Protein AF-A0A529HSZ6-F1 (afdb_monomer)

Solvent-accessible surface area (backbone atoms only — not comparable to full-atom values): 6738 Å² total; per-residue (Å²): 119,70,66,57,46,53,51,36,25,75,76,68,34,49,59,68,31,87,74,98,80,53,72,71,54,77,70,30,65,66,33,54,72,55,23,84,58,50,64,60,52,53,51,52,62,72,67,60,45,35,80,65,53,51,97,59,93,68,99,60,39,40,67,94,50,59,77,51,87,63,36,66,61,52,50,50,55,41,49,51,37,51,52,35,28,76,71,67,76,39,51,68,68,58,29,51,50,51,38,50,53,51,50,51,50,52,34,38,77,71,63,75,50,130

Sequence (114 aa):
SKGYLELVAAKEGWANVPPGTRTSLYNNAEYQKAAPFAKMTLDSINAADPTHPTVKPVPYVGVQFVAIPEFQGLGTTVGQLFSAALAGQSSVDDALKQAQDAATAAMTEGGYIK

Radius of gyration: 20.4 Å; Cα contacts (8 Å, |Δi|>4): 87; chains: 1; bounding box: 44×33×49 Å

Secondary structure (DSSP, 8-state):
-HHHHHHHHHHH-GGGS--SS-HHHHT-HHHHHH-TTHHHHHHHHHH--SSS-SSS--S---SSS--STTHHHHHHHHHHHHHHHHTTSS-HHHHHHHHHHHHHHHHHHTTS--

Structure (mmCIF, N/CA/C/O backbone):
data_AF-A0A529HSZ6-F1
#
_entry.id   AF-A0A529HSZ6-F1
#
loop_
_atom_site.group_PDB
_atom_site.id
_atom_site.type_symbol
_atom_site.label_atom_id
_atom_site.label_alt_id
_atom_site.label_comp_id
_atom_site.label_asym_id
_atom_site.label_entity_id
_atom_site.label_seq_id
_atom_site.pdbx_PDB_ins_code
_atom_site.Cartn_x
_atom_site.Cartn_y
_atom_site.Cartn_z
_atom_site.occupancy
_atom_site.B_iso_or_equiv
_atom_site.auth_seq_id
_atom_site.auth_comp_id
_atom_site.auth_asym_id
_atom_site.auth_atom_id
_atom_site.pdbx_PDB_model_num
ATOM 1 N N . SER A 1 1 ? 2.096 -7.800 -23.613 1.00 61.62 1 SER A N 1
ATOM 2 C CA . SER A 1 1 ? 2.731 -6.891 -24.577 1.00 61.62 1 SER A CA 1
ATOM 3 C C . SER A 1 1 ? 4.161 -6.568 -24.147 1.00 61.62 1 SER A C 1
ATOM 5 O O . SER A 1 1 ? 4.346 -5.722 -23.283 1.00 61.62 1 SER A O 1
ATOM 7 N N . LYS A 1 2 ? 5.169 -7.292 -24.664 1.00 79.81 2 LYS A N 1
ATOM 8 C CA . LYS A 1 2 ? 6.584 -6.864 -24.573 1.00 79.81 2 LYS A CA 1
ATOM 9 C C . LYS A 1 2 ? 6.824 -5.622 -25.443 1.00 79.81 2 LYS A C 1
ATOM 11 O O . LYS A 1 2 ? 7.515 -4.713 -25.008 1.00 79.81 2 LYS A O 1
ATOM 16 N N . GLY A 1 3 ? 6.114 -5.540 -26.573 1.00 90.44 3 GLY A N 1
ATOM 17 C CA . GLY A 1 3 ? 6.151 -4.390 -27.476 1.00 90.44 3 GLY A CA 1
ATOM 18 C C . GLY A 1 3 ? 5.779 -3.057 -26.822 1.00 90.44 3 GLY A C 1
ATOM 19 O O . GLY A 1 3 ? 6.288 -2.027 -27.235 1.00 90.44 3 GLY A O 1
ATOM 20 N N . TYR A 1 4 ? 4.964 -3.043 -25.757 1.00 94.62 4 TYR A N 1
ATOM 21 C CA . TYR A 1 4 ? 4.722 -1.799 -25.015 1.00 94.62 4 TYR A CA 1
ATOM 22 C C . TYR A 1 4 ? 5.963 -1.315 -24.249 1.00 94.62 4 TYR A C 1
ATOM 24 O O . TYR A 1 4 ? 6.231 -0.120 -24.219 1.00 94.62 4 TYR A O 1
ATOM 32 N N . LEU A 1 5 ? 6.750 -2.227 -23.667 1.00 95.62 5 LEU A N 1
ATOM 33 C CA . LEU A 1 5 ? 7.983 -1.850 -22.969 1.00 95.62 5 LEU A CA 1
ATOM 34 C C . LEU A 1 5 ? 9.031 -1.329 -23.955 1.00 95.62 5 LEU A C 1
ATOM 36 O O . LEU A 1 5 ? 9.688 -0.337 -23.671 1.00 95.62 5 LEU A O 1
ATOM 40 N N . GLU A 1 6 ? 9.136 -1.954 -25.128 1.00 94.75 6 GLU A N 1
ATOM 41 C CA . GLU A 1 6 ? 10.005 -1.492 -26.219 1.00 94.75 6 GLU A CA 1
ATOM 42 C C . GLU A 1 6 ? 9.569 -0.121 -26.748 1.00 94.75 6 GLU A C 1
ATOM 44 O O . GLU A 1 6 ? 10.411 0.746 -26.962 1.00 94.75 6 GLU A O 1
ATOM 49 N N . LEU A 1 7 ? 8.259 0.112 -26.897 1.00 96.81 7 LEU A N 1
ATOM 50 C CA . LEU A 1 7 ? 7.715 1.409 -27.300 1.00 96.81 7 LEU A CA 1
ATOM 51 C C . LEU A 1 7 ? 8.092 2.517 -26.311 1.00 96.81 7 LEU A C 1
ATOM 53 O O . LEU A 1 7 ? 8.529 3.586 -26.732 1.00 96.81 7 LEU A O 1
ATOM 57 N N . VAL A 1 8 ? 7.921 2.272 -25.009 1.00 97.06 8 VAL A N 1
ATOM 58 C CA . VAL A 1 8 ? 8.293 3.249 -23.976 1.00 97.06 8 VAL A CA 1
ATOM 59 C C . VAL A 1 8 ? 9.807 3.432 -23.939 1.00 97.06 8 VAL A C 1
ATOM 61 O O . VAL A 1 8 ? 10.266 4.564 -23.905 1.00 97.06 8 VAL A O 1
ATOM 64 N N . ALA A 1 9 ? 10.593 2.358 -24.043 1.00 96.50 9 ALA A N 1
ATOM 65 C CA . ALA A 1 9 ? 12.049 2.461 -24.090 1.00 96.50 9 ALA A CA 1
ATOM 66 C C . ALA A 1 9 ? 12.538 3.295 -25.283 1.00 96.50 9 ALA A C 1
ATOM 68 O O . ALA A 1 9 ? 13.459 4.093 -25.132 1.00 96.50 9 ALA A O 1
ATOM 69 N N . ALA A 1 10 ? 11.914 3.138 -26.453 1.00 97.00 10 ALA A N 1
ATOM 70 C CA . ALA A 1 10 ? 12.271 3.882 -27.657 1.00 97.00 10 ALA A CA 1
ATOM 71 C C . ALA A 1 10 ? 11.901 5.372 -27.578 1.00 97.00 10 ALA A C 1
ATOM 73 O O . ALA A 1 10 ? 12.594 6.195 -28.169 1.00 97.00 10 ALA A O 1
ATOM 74 N N . LYS A 1 11 ? 10.814 5.722 -26.878 1.00 97.62 11 LYS A N 1
ATOM 75 C CA . LYS A 1 11 ? 10.337 7.111 -26.758 1.00 97.62 11 LYS A CA 1
ATOM 76 C C . LYS A 1 11 ? 10.924 7.857 -25.565 1.00 97.62 11 LYS A C 1
ATOM 78 O O . LYS A 1 11 ? 11.300 9.012 -25.696 1.00 97.62 11 LYS A O 1
ATOM 83 N N . GLU A 1 12 ? 11.009 7.179 -24.428 1.00 97.19 12 GLU A N 1
ATOM 84 C CA . GLU A 1 12 ? 11.284 7.772 -23.117 1.00 97.19 12 GLU A CA 1
ATOM 85 C C . GLU A 1 12 ? 12.543 7.184 -22.459 1.00 97.19 12 GLU A C 1
ATOM 87 O O . GLU A 1 12 ? 12.956 7.634 -21.396 1.00 97.19 12 GLU A O 1
ATOM 92 N N . GLY A 1 13 ? 13.180 6.177 -23.062 1.00 96.38 13 GLY A N 1
ATOM 93 C CA . GLY A 1 13 ? 14.362 5.514 -22.513 1.00 96.38 13 GLY A CA 1
ATOM 94 C C . GLY A 1 13 ? 14.044 4.352 -21.568 1.00 96.38 13 GLY A C 1
ATOM 95 O O . GLY A 1 13 ? 12.991 4.276 -20.933 1.00 96.38 13 GLY A O 1
ATOM 96 N N . TRP A 1 14 ? 14.992 3.416 -21.457 1.00 97.19 14 TRP A N 1
ATOM 97 C CA . TRP A 1 14 ? 14.817 2.175 -20.693 1.00 97.19 14 TRP A CA 1
ATOM 98 C C . TRP A 1 14 ? 14.528 2.390 -19.204 1.00 97.19 14 TRP A C 1
ATOM 100 O O . TRP A 1 14 ? 13.793 1.601 -18.624 1.00 97.19 14 TRP A O 1
ATOM 110 N N . ALA A 1 15 ? 15.042 3.452 -18.580 1.00 9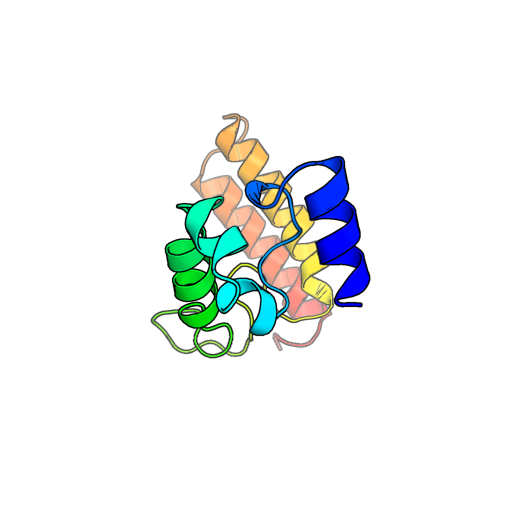6.44 15 ALA A N 1
ATOM 111 C CA . ALA A 1 15 ? 14.771 3.739 -17.169 1.00 96.44 15 ALA A CA 1
ATOM 112 C C . ALA A 1 15 ? 13.289 4.065 -16.886 1.00 96.44 15 ALA A C 1
ATOM 114 O O . ALA A 1 15 ? 12.832 3.875 -15.763 1.00 96.44 15 ALA A O 1
ATOM 115 N N . ASN A 1 16 ? 12.534 4.505 -17.899 1.00 96.56 16 ASN A N 1
ATOM 116 C CA . ASN A 1 16 ? 11.149 4.964 -17.765 1.00 96.56 16 ASN A CA 1
ATOM 117 C C . ASN A 1 16 ? 10.109 3.900 -18.155 1.00 96.56 16 ASN A C 1
ATOM 119 O O . ASN A 1 16 ? 8.906 4.164 -18.147 1.00 96.56 16 ASN A O 1
ATOM 123 N N . VAL A 1 17 ? 10.544 2.685 -18.504 1.00 96.88 17 VAL A N 1
ATOM 124 C CA . VAL A 1 17 ? 9.614 1.595 -18.824 1.00 96.88 17 VAL A CA 1
ATOM 125 C C . VAL A 1 17 ? 8.857 1.135 -17.570 1.00 96.88 17 VAL A C 1
ATOM 127 O O . VAL A 1 17 ? 9.462 1.036 -16.501 1.00 96.88 17 VAL A O 1
ATOM 130 N N . PRO A 1 18 ? 7.560 0.785 -17.675 1.00 95.81 18 PRO A N 1
ATOM 131 C CA . PRO A 1 18 ? 6.790 0.287 -16.537 1.00 95.81 18 PRO A CA 1
ATOM 132 C C . PRO A 1 18 ? 7.426 -0.975 -15.915 1.00 95.81 18 PRO A C 1
ATOM 134 O O . PRO A 1 18 ? 7.511 -2.006 -16.597 1.00 95.81 18 PRO A O 1
ATOM 137 N N . PRO A 1 19 ? 7.866 -0.930 -14.642 1.00 96.19 19 PRO A N 1
ATOM 138 C CA . PRO A 1 19 ? 8.559 -2.042 -13.997 1.00 96.19 19 PRO A CA 1
ATOM 139 C C . PRO A 1 19 ? 7.583 -3.094 -13.438 1.00 96.19 19 PRO A C 1
ATOM 141 O O . PRO A 1 19 ? 6.366 -2.984 -13.561 1.00 96.19 19 PRO A O 1
ATOM 144 N N . GLY A 1 20 ? 8.120 -4.145 -12.815 1.00 95.81 20 GLY A N 1
ATOM 145 C CA . GLY A 1 20 ? 7.389 -5.017 -11.884 1.00 95.81 20 GLY A CA 1
ATOM 146 C C . GLY A 1 20 ? 6.476 -6.084 -12.489 1.00 95.81 20 GLY A C 1
ATOM 147 O O . GLY A 1 20 ? 5.917 -6.885 -11.751 1.00 95.81 20 GLY A O 1
ATOM 148 N N . THR A 1 21 ? 6.327 -6.145 -13.815 1.00 94.44 21 THR A N 1
ATOM 149 C CA . THR A 1 21 ? 5.312 -7.015 -14.451 1.00 94.44 21 THR A CA 1
ATOM 150 C C . THR A 1 21 ? 5.868 -8.165 -15.292 1.00 94.44 21 THR A C 1
ATOM 152 O O . THR A 1 21 ? 5.113 -9.049 -15.700 1.00 94.44 21 THR A O 1
ATOM 155 N N . ARG A 1 22 ? 7.169 -8.169 -15.623 1.00 95.19 22 ARG A N 1
ATOM 156 C CA . ARG A 1 22 ? 7.769 -9.172 -16.524 1.00 95.19 22 ARG A CA 1
ATOM 157 C C . ARG A 1 22 ? 9.179 -9.560 -16.111 1.00 95.19 22 ARG A C 1
ATOM 159 O O . ARG A 1 22 ? 10.073 -8.722 -16.130 1.00 95.19 22 ARG A O 1
ATOM 166 N N . THR A 1 23 ? 9.427 -10.856 -15.948 1.00 95.06 23 THR A N 1
ATOM 167 C CA . THR A 1 23 ? 10.783 -11.405 -15.776 1.00 95.06 23 THR A CA 1
ATOM 168 C C . THR A 1 23 ? 11.714 -11.016 -16.927 1.00 95.06 23 THR A C 1
ATOM 170 O O . THR A 1 23 ? 12.866 -10.663 -16.708 1.00 95.06 23 THR A O 1
ATOM 173 N N . SER A 1 24 ? 11.208 -10.996 -18.168 1.00 95.31 24 SER A N 1
ATOM 174 C CA . SER A 1 24 ? 12.019 -10.639 -19.340 1.00 95.31 24 SER A CA 1
ATOM 175 C C . SER A 1 24 ? 12.548 -9.204 -19.316 1.00 95.31 24 SER A C 1
ATOM 177 O O . SER A 1 24 ? 13.535 -8.933 -19.984 1.00 95.31 24 SER A O 1
ATOM 179 N N . LEU A 1 25 ? 11.890 -8.291 -18.591 1.00 96.31 25 LEU A N 1
ATOM 180 C CA . LEU A 1 25 ? 12.385 -6.926 -18.416 1.00 96.31 25 LEU A CA 1
ATOM 181 C C . LEU A 1 25 ? 13.627 -6.928 -17.519 1.00 96.31 25 LEU A C 1
ATOM 183 O O . LEU A 1 25 ? 14.650 -6.361 -17.880 1.00 96.31 25 LEU A O 1
ATOM 187 N N . TYR A 1 26 ? 13.564 -7.635 -16.392 1.00 96.81 26 TYR A N 1
ATOM 188 C CA . TYR A 1 26 ? 14.684 -7.737 -15.459 1.00 96.81 26 TYR A CA 1
ATOM 189 C C . TYR A 1 26 ? 15.852 -8.582 -15.993 1.00 96.81 26 TYR A C 1
ATOM 191 O O . TYR A 1 26 ? 16.973 -8.413 -15.530 1.00 96.81 26 TYR A O 1
ATOM 199 N N . ASN A 1 27 ? 15.635 -9.418 -17.011 1.00 96.00 27 ASN A N 1
ATOM 200 C CA . ASN A 1 27 ? 16.713 -10.111 -17.727 1.00 96.00 27 ASN A CA 1
ATOM 201 C C . ASN A 1 27 ? 17.328 -9.278 -18.873 1.00 96.00 27 ASN A C 1
ATOM 203 O O . ASN A 1 27 ? 18.273 -9.734 -19.514 1.00 96.00 27 ASN A O 1
ATOM 207 N N . ASN A 1 28 ? 16.793 -8.091 -19.179 1.00 96.31 28 ASN A N 1
ATOM 208 C CA . ASN A 1 28 ? 17.289 -7.245 -20.264 1.00 96.31 28 ASN A CA 1
ATOM 209 C C . ASN A 1 28 ? 18.496 -6.410 -19.800 1.00 96.31 28 ASN A C 1
ATOM 211 O O . ASN A 1 28 ? 18.375 -5.588 -18.891 1.00 96.31 28 ASN A O 1
ATOM 215 N N . ALA A 1 29 ? 19.643 -6.583 -20.461 1.00 97.06 29 ALA A N 1
ATOM 216 C CA . ALA A 1 29 ? 20.882 -5.872 -20.144 1.00 97.06 29 ALA A CA 1
ATOM 217 C C . ALA A 1 29 ? 20.770 -4.343 -20.295 1.00 97.06 29 ALA A C 1
ATOM 219 O O . ALA A 1 29 ? 21.307 -3.614 -19.463 1.00 97.06 29 ALA A O 1
ATOM 220 N N . GLU A 1 30 ? 20.031 -3.848 -21.293 1.00 96.75 30 GLU A N 1
ATOM 221 C CA . GLU A 1 30 ? 19.832 -2.406 -21.496 1.00 96.75 30 GLU A CA 1
ATOM 222 C C . GLU A 1 30 ? 19.007 -1.794 -20.363 1.00 96.75 30 GLU A C 1
ATOM 224 O O . GLU A 1 30 ? 19.308 -0.701 -19.883 1.00 96.75 30 GLU A O 1
ATOM 229 N N . TYR A 1 31 ? 18.009 -2.534 -19.870 1.00 97.56 31 TYR A N 1
ATOM 230 C CA . TYR A 1 31 ? 17.240 -2.115 -18.705 1.00 97.56 31 TYR A CA 1
ATOM 231 C C . TYR A 1 31 ? 18.094 -2.118 -17.437 1.00 97.56 31 TYR A C 1
ATOM 233 O O . TYR A 1 31 ? 18.114 -1.124 -16.722 1.00 97.56 31 TYR A O 1
ATOM 241 N N . GLN A 1 32 ? 18.856 -3.188 -17.189 1.00 97.31 32 GLN A N 1
ATOM 242 C CA . GLN A 1 32 ? 19.750 -3.271 -16.027 1.00 97.31 32 GLN A CA 1
ATOM 243 C C . GLN A 1 32 ? 20.800 -2.153 -16.020 1.00 97.31 32 GLN A C 1
ATOM 245 O O . GLN A 1 32 ? 21.118 -1.603 -14.969 1.00 97.31 32 GLN A O 1
ATOM 250 N N . LYS A 1 33 ? 21.311 -1.778 -17.197 1.00 97.31 33 LYS A N 1
ATOM 251 C CA . LYS A 1 33 ? 22.260 -0.673 -17.349 1.00 97.31 33 LYS A CA 1
ATOM 252 C C . LYS A 1 33 ? 21.612 0.694 -17.114 1.00 97.31 33 LYS A C 1
ATOM 254 O O . LYS A 1 33 ? 22.236 1.562 -16.510 1.00 97.31 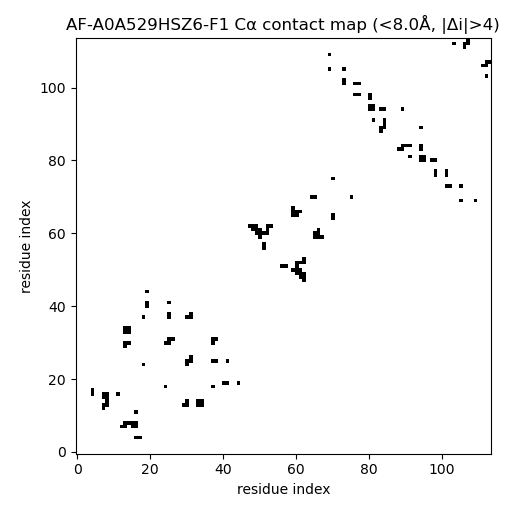33 LYS A O 1
ATOM 259 N N . ALA A 1 34 ? 20.392 0.901 -17.608 1.00 97.44 34 ALA A N 1
ATOM 260 C CA . ALA A 1 34 ? 19.699 2.187 -17.525 1.00 97.44 34 ALA A CA 1
ATOM 261 C C . ALA A 1 34 ? 18.992 2.425 -16.179 1.00 97.44 34 ALA A C 1
ATOM 263 O O . ALA A 1 34 ? 18.815 3.574 -15.781 1.00 97.44 34 ALA A O 1
ATOM 264 N N . ALA A 1 35 ? 18.578 1.364 -15.484 1.00 97.44 35 ALA A N 1
ATOM 265 C CA . ALA A 1 35 ? 17.790 1.423 -14.258 1.00 97.44 35 ALA A CA 1
ATOM 266 C C . ALA A 1 35 ? 18.583 0.851 -13.066 1.00 97.44 35 ALA A C 1
ATOM 268 O O . ALA A 1 35 ? 18.394 -0.312 -12.703 1.00 97.44 35 ALA A O 1
ATOM 269 N N . PRO A 1 36 ? 19.427 1.652 -12.384 1.00 96.81 36 PRO A N 1
ATOM 270 C CA . PRO A 1 36 ? 20.213 1.179 -11.236 1.00 96.81 36 PRO A CA 1
ATOM 271 C C . PRO A 1 36 ? 19.343 0.684 -10.063 1.00 96.81 36 PRO A C 1
ATOM 273 O O . PRO A 1 36 ? 19.798 -0.084 -9.220 1.00 96.81 36 PRO A O 1
ATOM 276 N N . PHE A 1 37 ? 18.068 1.080 -10.024 1.00 97.25 37 PHE A N 1
ATOM 277 C CA . PHE A 1 37 ? 17.070 0.634 -9.049 1.00 97.25 37 PHE A CA 1
ATOM 278 C C . PHE A 1 37 ? 16.407 -0.713 -9.397 1.00 97.25 37 PHE A C 1
ATOM 280 O O . PHE A 1 37 ? 15.629 -1.232 -8.591 1.00 97.25 37 PHE A O 1
ATOM 287 N N . ALA A 1 38 ? 16.676 -1.298 -10.574 1.00 97.88 38 ALA A N 1
ATOM 288 C CA . ALA A 1 38 ? 15.969 -2.480 -11.074 1.00 97.88 38 ALA A CA 1
ATOM 289 C C . ALA A 1 38 ? 16.103 -3.686 -10.139 1.00 97.88 38 ALA A C 1
ATOM 291 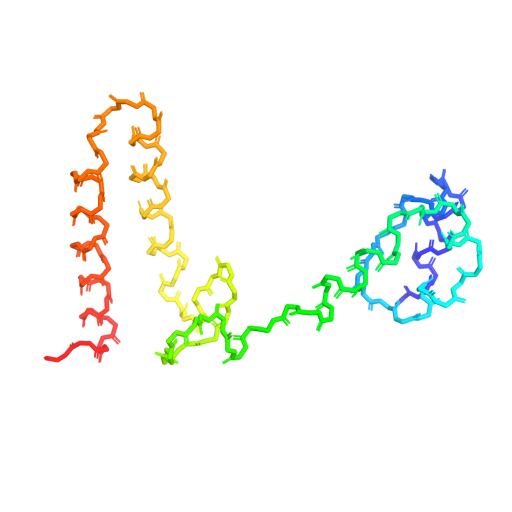O O . ALA A 1 38 ? 15.101 -4.330 -9.825 1.00 97.88 38 ALA A O 1
ATOM 292 N N . LYS A 1 39 ? 17.322 -3.965 -9.655 1.00 97.00 39 LYS A N 1
ATOM 293 C CA . LYS A 1 39 ? 17.565 -5.093 -8.748 1.00 97.00 39 LYS A CA 1
ATOM 294 C C . LYS A 1 39 ? 16.792 -4.933 -7.441 1.00 97.00 39 LYS A C 1
ATOM 296 O O . LYS A 1 39 ? 16.029 -5.820 -7.087 1.00 97.00 39 LYS A O 1
ATOM 301 N N . MET A 1 40 ? 16.932 -3.784 -6.776 1.00 98.06 40 MET A N 1
ATOM 302 C CA . MET A 1 40 ? 16.226 -3.504 -5.521 1.00 98.06 40 MET A CA 1
ATOM 303 C C . MET A 1 40 ? 14.708 -3.581 -5.702 1.00 98.06 40 MET A C 1
ATOM 305 O O . MET A 1 40 ? 14.017 -4.128 -4.854 1.00 98.06 40 MET A O 1
ATOM 309 N N . THR A 1 41 ? 14.186 -3.089 -6.827 1.00 98.12 41 THR A N 1
ATOM 310 C CA . THR A 1 41 ? 12.752 -3.175 -7.133 1.00 98.12 41 THR A CA 1
ATOM 311 C C . THR A 1 41 ? 12.288 -4.629 -7.231 1.00 98.12 41 THR A C 1
ATOM 313 O O . THR A 1 41 ? 11.293 -4.989 -6.608 1.00 98.12 41 THR A O 1
ATOM 316 N N . LEU A 1 42 ? 12.997 -5.475 -7.991 1.00 98.06 42 LEU A N 1
ATOM 317 C CA . LEU A 1 42 ? 12.632 -6.887 -8.140 1.00 98.06 42 LEU A CA 1
ATOM 318 C C . LEU A 1 42 ? 12.783 -7.658 -6.826 1.00 98.06 42 LEU A C 1
ATOM 320 O O . LEU A 1 42 ? 11.904 -8.444 -6.482 1.00 98.06 42 LEU A O 1
ATOM 324 N N . ASP A 1 43 ? 13.875 -7.425 -6.099 1.00 98.25 43 ASP A N 1
ATOM 325 C CA . ASP A 1 43 ? 14.120 -8.054 -4.803 1.00 98.25 43 ASP A CA 1
ATOM 326 C C . ASP A 1 43 ? 12.988 -7.715 -3.820 1.00 98.25 43 ASP A C 1
ATOM 328 O O . ASP A 1 43 ? 12.436 -8.618 -3.200 1.00 98.25 43 ASP A O 1
ATOM 332 N N . SER A 1 44 ? 12.578 -6.443 -3.735 1.00 98.06 44 SER A N 1
ATOM 333 C CA . SER A 1 44 ? 11.468 -6.006 -2.877 1.00 98.06 44 SER A CA 1
ATOM 334 C C . SER A 1 44 ? 10.125 -6.613 -3.285 1.00 98.06 44 SER A C 1
ATOM 336 O O . SER A 1 44 ? 9.348 -6.999 -2.417 1.00 98.06 44 SER A O 1
ATOM 338 N N . ILE A 1 45 ? 9.850 -6.733 -4.590 1.00 97.56 45 ILE A N 1
ATOM 339 C CA . ILE A 1 45 ? 8.636 -7.401 -5.089 1.00 97.56 45 ILE A CA 1
ATOM 340 C C . ILE A 1 45 ? 8.620 -8.872 -4.666 1.00 97.56 45 ILE A C 1
ATOM 342 O O . ILE A 1 45 ? 7.590 -9.362 -4.214 1.00 97.56 45 ILE A O 1
ATOM 346 N N . ASN A 1 46 ? 9.752 -9.567 -4.789 1.00 97.00 46 ASN A N 1
ATOM 347 C CA . ASN A 1 46 ? 9.857 -10.981 -4.430 1.00 97.00 46 ASN A CA 1
ATOM 348 C C . ASN A 1 46 ? 9.863 -11.216 -2.912 1.00 97.00 46 ASN A C 1
ATOM 350 O O . ASN A 1 46 ? 9.478 -12.293 -2.467 1.00 97.00 46 ASN A O 1
ATOM 354 N N . ALA A 1 47 ? 10.328 -10.241 -2.127 1.00 97.50 47 ALA A N 1
ATOM 355 C CA . ALA A 1 47 ? 10.361 -10.315 -0.669 1.00 97.50 47 ALA A CA 1
ATOM 356 C C . ALA A 1 47 ? 9.011 -9.983 -0.013 1.00 97.50 47 ALA A C 1
ATOM 358 O O . ALA A 1 47 ? 8.808 -10.309 1.155 1.00 97.50 47 ALA A O 1
ATOM 359 N N . ALA A 1 48 ? 8.098 -9.321 -0.728 1.00 97.31 48 ALA A N 1
ATOM 360 C CA . ALA A 1 48 ? 6.767 -9.034 -0.216 1.00 97.31 48 ALA A CA 1
ATOM 361 C C . ALA A 1 48 ? 5.969 -10.336 -0.030 1.00 97.31 48 ALA A C 1
ATOM 363 O O . ALA A 1 48 ? 5.723 -11.060 -0.994 1.00 97.31 48 ALA A O 1
ATOM 364 N N . ASP A 1 49 ? 5.521 -10.604 1.199 1.00 97.62 49 ASP A N 1
ATOM 365 C CA . ASP A 1 49 ? 4.704 -11.776 1.527 1.00 97.62 49 ASP A CA 1
ATOM 366 C C . ASP A 1 49 ? 3.280 -11.356 1.932 1.00 97.62 49 ASP A C 1
ATOM 368 O O . ASP A 1 49 ? 3.008 -11.100 3.106 1.00 97.62 49 ASP A O 1
ATOM 372 N N . PRO A 1 50 ? 2.334 -11.276 0.979 1.00 97.00 50 PRO A N 1
ATOM 373 C CA . PRO A 1 50 ? 0.943 -10.981 1.302 1.00 97.00 50 PRO A CA 1
ATOM 374 C C . PRO A 1 50 ? 0.236 -12.133 2.030 1.00 97.00 50 PRO A C 1
ATOM 376 O O . PRO A 1 50 ? -0.849 -11.907 2.557 1.00 97.00 50 PRO A O 1
ATOM 379 N N . THR A 1 51 ? 0.794 -13.349 2.050 1.00 97.50 51 THR A N 1
ATOM 380 C CA . THR A 1 51 ? 0.190 -14.516 2.721 1.00 97.50 51 THR A CA 1
ATOM 381 C C . THR A 1 51 ? 0.578 -14.623 4.196 1.00 97.50 51 THR A C 1
ATOM 383 O O . THR A 1 51 ? -0.200 -15.154 4.984 1.00 97.50 51 THR A O 1
ATOM 386 N N . HIS A 1 52 ? 1.717 -14.042 4.583 1.00 97.56 52 HIS A N 1
ATOM 387 C CA . HIS A 1 52 ? 2.139 -13.854 5.975 1.00 97.56 52 HIS A CA 1
ATOM 388 C C . HIS A 1 52 ? 2.543 -12.390 6.222 1.00 97.56 52 HIS A C 1
ATOM 390 O O . HIS A 1 52 ? 3.708 -12.094 6.493 1.00 97.56 52 HIS A O 1
ATOM 396 N N . PRO A 1 53 ? 1.591 -11.443 6.134 1.00 97.19 53 PRO A N 1
ATOM 397 C CA . PRO A 1 53 ? 1.909 -10.015 6.098 1.00 97.19 53 PRO A CA 1
ATOM 398 C C . PRO A 1 53 ? 2.331 -9.440 7.458 1.00 97.19 53 PRO A C 1
ATOM 400 O O . PRO A 1 53 ? 2.816 -8.311 7.534 1.00 97.19 53 PRO A O 1
ATOM 403 N N . THR A 1 54 ? 2.145 -10.189 8.547 1.00 97.69 54 THR A N 1
ATOM 404 C CA . THR A 1 54 ? 2.393 -9.739 9.919 1.00 97.69 54 THR A CA 1
ATOM 405 C C . THR A 1 54 ? 3.182 -10.762 10.730 1.00 97.69 54 THR A C 1
ATOM 407 O O . THR A 1 54 ? 3.094 -11.964 10.504 1.00 97.69 54 THR A O 1
ATOM 410 N N . VAL A 1 55 ? 3.909 -10.285 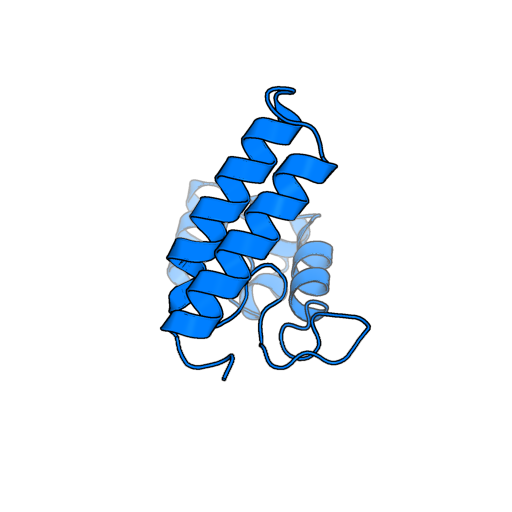11.749 1.00 97.25 55 VAL A N 1
ATOM 411 C CA . VAL A 1 55 ? 4.678 -11.139 12.680 1.00 97.25 55 VAL A CA 1
ATOM 412 C C . VAL A 1 55 ? 3.789 -12.164 13.391 1.00 97.25 55 VAL A C 1
ATOM 414 O O . VAL A 1 55 ? 4.190 -13.305 13.603 1.00 97.25 55 VAL A O 1
ATOM 417 N N . LYS A 1 56 ? 2.581 -11.752 13.793 1.00 97.81 56 LYS A N 1
ATOM 418 C CA . LYS A 1 56 ? 1.575 -12.652 14.364 1.00 97.81 56 LYS A CA 1
ATOM 419 C C . LYS A 1 56 ? 0.678 -13.192 13.247 1.00 97.81 56 LYS A C 1
ATOM 421 O O . LYS A 1 56 ? 0.391 -12.428 12.326 1.00 97.81 56 LYS A O 1
ATOM 426 N N . PRO A 1 57 ? 0.187 -14.440 13.341 1.00 97.38 57 PRO A N 1
ATOM 427 C CA . PRO A 1 57 ? -0.800 -14.958 12.400 1.00 97.38 57 PRO A CA 1
ATOM 428 C C . PRO A 1 57 ? -2.058 -14.082 12.356 1.00 97.38 57 PRO A C 1
ATOM 430 O O . PRO A 1 57 ? -2.532 -13.624 13.399 1.00 97.38 57 PRO A O 1
ATOM 433 N N . VAL A 1 58 ? -2.605 -13.880 11.158 1.00 97.44 58 VAL A N 1
ATOM 434 C CA . VAL A 1 58 ? -3.824 -13.098 10.900 1.00 97.44 58 VAL A CA 1
ATOM 435 C C . VAL A 1 58 ? -4.737 -13.839 9.916 1.00 97.44 58 VAL A C 1
ATOM 437 O O . VAL A 1 58 ? -4.243 -14.635 9.120 1.00 97.44 58 VAL A O 1
ATOM 440 N N . PRO A 1 59 ? -6.062 -13.602 9.940 1.00 95.88 59 PRO A N 1
ATOM 441 C CA . PRO A 1 59 ? -7.016 -14.315 9.087 1.00 95.88 59 PRO A CA 1
ATOM 442 C C . PRO A 1 59 ? -7.191 -13.696 7.685 1.00 95.88 59 PRO A C 1
ATOM 444 O O . PRO A 1 59 ? -8.175 -13.996 7.013 1.00 95.88 59 PRO A O 1
ATOM 447 N N . TYR A 1 60 ? -6.292 -12.811 7.245 1.00 96.56 60 TYR A N 1
ATOM 448 C CA . TYR A 1 60 ? -6.403 -12.092 5.973 1.00 96.56 60 TYR A CA 1
ATOM 449 C C . TYR A 1 60 ? -5.125 -12.180 5.133 1.00 96.56 60 TYR A C 1
ATOM 451 O O . TYR A 1 60 ? -4.050 -12.484 5.641 1.00 96.56 60 TYR A O 1
ATOM 459 N N . VAL A 1 61 ? -5.262 -11.863 3.844 1.00 97.81 61 VAL A N 1
ATOM 460 C CA . VAL A 1 61 ? -4.160 -11.696 2.884 1.00 97.81 61 VAL A CA 1
ATOM 461 C C . VAL A 1 61 ? -3.975 -10.207 2.578 1.00 97.81 61 VAL A C 1
ATOM 463 O O . VAL A 1 61 ? -4.953 -9.460 2.554 1.00 97.81 61 VAL A O 1
ATOM 466 N N . GLY A 1 62 ? -2.739 -9.795 2.300 1.00 96.38 62 GLY A N 1
ATOM 467 C CA . GLY A 1 62 ? -2.373 -8.449 1.855 1.00 96.38 62 GLY A CA 1
ATOM 468 C C . GLY A 1 62 ? -1.416 -7.744 2.818 1.00 96.38 62 GLY A C 1
ATOM 469 O O . GLY A 1 62 ? -1.545 -7.857 4.032 1.00 96.38 62 GLY A O 1
ATOM 470 N N . VAL A 1 63 ? -0.424 -7.034 2.265 1.00 97.12 63 VAL A N 1
ATOM 471 C CA . VAL A 1 63 ? 0.621 -6.350 3.054 1.00 97.12 63 VAL A CA 1
ATOM 472 C C . VAL A 1 63 ? 0.147 -4.967 3.506 1.00 97.12 63 VAL A C 1
ATOM 474 O O . VAL A 1 63 ? 0.161 -4.643 4.685 1.00 97.12 63 VAL A O 1
ATOM 477 N N . GLN A 1 64 ? -0.283 -4.143 2.553 1.00 96.31 64 GLN A N 1
ATOM 478 C CA . GLN A 1 64 ? -0.700 -2.751 2.747 1.00 96.31 64 GLN A CA 1
ATOM 479 C C . GLN A 1 64 ? -2.223 -2.561 2.730 1.00 96.31 64 GLN A C 1
ATOM 481 O O . GLN A 1 64 ? -2.719 -1.449 2.896 1.00 96.31 64 GLN A O 1
ATOM 486 N N . PHE A 1 65 ? -2.960 -3.638 2.473 1.00 96.62 65 PHE A N 1
ATOM 487 C CA . PHE A 1 65 ? -4.414 -3.686 2.494 1.00 96.62 65 PHE A CA 1
ATOM 488 C C . PHE A 1 65 ? -4.867 -5.017 3.086 1.00 96.62 65 PHE A C 1
ATOM 490 O O . PHE A 1 65 ? -4.116 -5.988 3.071 1.00 96.62 65 PHE A O 1
ATOM 497 N N . VAL A 1 66 ? -6.107 -5.068 3.562 1.00 97.69 66 VAL A N 1
ATOM 498 C CA . VAL A 1 66 ? -6.756 -6.315 3.979 1.00 97.69 66 VAL A CA 1
ATOM 499 C C . VAL A 1 66 ? -7.631 -6.783 2.819 1.00 97.69 66 VAL A C 1
ATOM 501 O O . VAL A 1 66 ? -8.498 -6.036 2.370 1.00 97.69 66 VAL A O 1
ATOM 504 N N . ALA A 1 67 ? -7.399 -7.986 2.291 1.00 97.31 67 ALA A N 1
ATOM 505 C CA . ALA A 1 67 ? -8.102 -8.521 1.120 1.00 97.31 67 ALA A CA 1
ATOM 506 C C . ALA A 1 67 ? -9.545 -8.976 1.430 1.00 97.31 67 ALA A C 1
ATOM 508 O O . ALA A 1 67 ? -9.881 -10.150 1.288 1.00 97.31 67 ALA A O 1
ATOM 509 N N . ILE A 1 68 ? -10.396 -8.035 1.841 1.00 97.25 68 ILE A N 1
ATOM 510 C CA . ILE A 1 68 ? -11.837 -8.212 2.068 1.00 97.25 68 ILE A CA 1
ATOM 511 C C . ILE A 1 68 ? -12.629 -7.125 1.317 1.00 97.25 68 ILE A C 1
ATOM 513 O O . ILE A 1 68 ? -12.095 -6.026 1.117 1.00 97.25 68 ILE A O 1
ATOM 517 N N . PRO A 1 69 ? -13.879 -7.387 0.892 1.00 97.62 69 PRO A N 1
ATOM 518 C CA . PRO A 1 69 ? -14.695 -6.406 0.167 1.00 97.62 69 PRO A CA 1
ATOM 519 C C . PRO A 1 69 ? -14.869 -5.068 0.903 1.00 97.62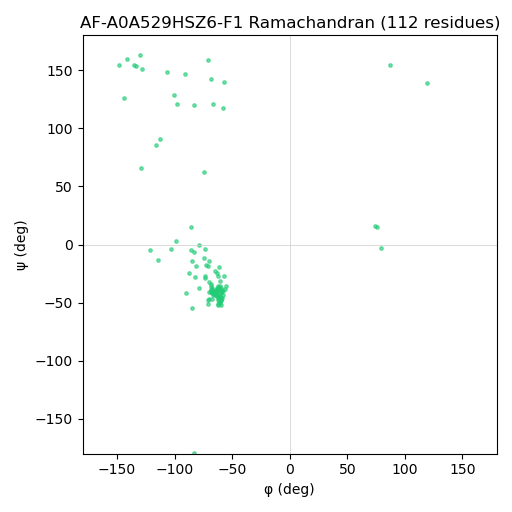 69 PRO A C 1
ATOM 521 O O . PRO A 1 69 ? -14.854 -4.003 0.285 1.00 97.62 69 PRO A O 1
ATOM 524 N N . GLU A 1 70 ? -14.976 -5.112 2.229 1.00 97.75 70 GLU A N 1
ATOM 525 C CA . GLU A 1 70 ? -15.266 -3.972 3.100 1.00 97.75 70 GLU A CA 1
ATOM 526 C C . GLU A 1 70 ? -14.075 -3.010 3.231 1.00 97.75 70 GLU A C 1
ATOM 528 O O . GLU A 1 70 ? -14.249 -1.853 3.627 1.00 97.75 70 GLU A O 1
ATOM 533 N N . PHE A 1 71 ? -12.856 -3.448 2.880 1.00 98.12 71 PHE A N 1
ATOM 534 C CA . PHE A 1 71 ? -11.635 -2.676 3.120 1.00 98.12 71 PHE A CA 1
ATOM 535 C C . PHE A 1 71 ? -11.609 -1.343 2.370 1.00 98.12 71 PHE A C 1
ATOM 537 O O . PHE A 1 71 ? -10.989 -0.398 2.844 1.00 98.12 71 PHE A O 1
ATOM 544 N N . GLN A 1 72 ? -12.299 -1.218 1.233 1.00 97.88 72 GLN A N 1
ATOM 545 C CA . GLN A 1 72 ? -12.360 0.064 0.524 1.00 97.88 72 GLN A CA 1
ATOM 546 C C . GLN A 1 72 ? -13.024 1.151 1.380 1.00 97.88 72 GLN A C 1
ATOM 548 O O . GLN A 1 72 ? -12.480 2.248 1.525 1.00 97.88 72 GLN A O 1
ATOM 553 N N . GLY A 1 73 ? -14.173 0.832 1.984 1.00 97.88 73 GLY A N 1
ATOM 554 C CA . GLY A 1 73 ? -14.885 1.753 2.867 1.00 97.88 73 GLY A CA 1
ATOM 555 C C . GLY A 1 73 ? -14.137 1.945 4.183 1.00 97.88 73 GLY A C 1
ATOM 556 O O . GLY A 1 73 ? -13.828 3.074 4.559 1.00 97.88 73 GLY A O 1
ATOM 557 N N . LEU A 1 74 ? -13.765 0.842 4.839 1.00 98.19 74 LEU A N 1
ATOM 558 C CA . LEU A 1 74 ? -13.061 0.884 6.122 1.00 98.19 74 LEU A CA 1
ATOM 559 C C . LEU A 1 74 ? -11.720 1.626 6.023 1.00 98.19 74 LEU A C 1
ATOM 561 O O . LEU A 1 74 ? -11.438 2.509 6.830 1.00 98.19 74 LEU A O 1
ATOM 565 N N . GLY A 1 75 ? -10.910 1.306 5.013 1.00 98.25 75 GLY A N 1
ATOM 566 C CA . GLY A 1 75 ? -9.624 1.949 4.762 1.00 98.25 75 GLY A CA 1
ATOM 567 C C . GLY A 1 75 ? -9.761 3.443 4.471 1.00 98.25 75 GLY A C 1
ATOM 568 O O . GLY A 1 75 ? -8.937 4.224 4.941 1.00 98.25 75 GLY A O 1
ATOM 569 N N . THR A 1 76 ? -10.828 3.863 3.781 1.00 98.62 76 THR A N 1
ATOM 570 C CA . THR A 1 76 ? -11.131 5.290 3.581 1.00 98.62 76 THR A CA 1
ATOM 571 C C . THR A 1 76 ? -11.399 5.992 4.911 1.00 98.62 76 THR A C 1
ATOM 573 O O . THR A 1 76 ? -10.765 7.007 5.202 1.00 98.62 76 THR A O 1
ATOM 576 N N . THR A 1 77 ? -12.286 5.440 5.742 1.00 98.56 77 THR A N 1
ATOM 577 C CA . THR A 1 77 ? -12.639 6.019 7.047 1.00 98.56 77 THR A CA 1
ATOM 578 C C . THR A 1 77 ? -11.425 6.110 7.971 1.00 98.56 77 THR A C 1
ATOM 580 O O . THR A 1 77 ? -11.128 7.176 8.507 1.00 98.56 77 THR A O 1
ATOM 583 N N . VAL A 1 78 ? -10.665 5.019 8.117 1.00 98.62 78 VAL A N 1
ATOM 584 C CA . VAL A 1 78 ? -9.451 4.997 8.950 1.00 98.62 78 VAL A CA 1
ATOM 585 C C . VAL A 1 78 ? -8.391 5.959 8.407 1.00 98.62 78 VAL A C 1
ATOM 587 O O . VAL A 1 78 ? -7.774 6.694 9.177 1.00 98.62 78 VAL A O 1
ATOM 590 N N . GLY A 1 79 ? -8.215 6.024 7.084 1.00 98.56 79 GLY A N 1
ATOM 591 C CA . GLY A 1 79 ? -7.290 6.960 6.445 1.00 98.56 79 GLY A CA 1
ATOM 592 C C . GLY A 1 79 ? -7.621 8.426 6.739 1.00 98.56 79 GLY A C 1
ATOM 593 O O . GLY A 1 79 ? -6.718 9.212 7.023 1.00 98.56 79 GLY A O 1
ATOM 594 N N . GLN A 1 80 ? -8.906 8.795 6.742 1.00 98.69 80 GLN A N 1
ATOM 595 C CA . GLN A 1 80 ? -9.353 10.144 7.110 1.00 98.69 80 GLN A CA 1
ATOM 596 C C . GLN A 1 80 ? -9.058 10.467 8.581 1.00 98.69 80 GLN A C 1
ATOM 598 O O . GLN A 1 80 ? -8.537 11.544 8.872 1.00 98.69 80 GLN A O 1
ATOM 603 N N . LEU A 1 81 ? -9.316 9.527 9.496 1.00 98.69 81 LEU A N 1
ATOM 604 C CA . LEU A 1 81 ? -9.011 9.689 10.923 1.00 98.69 81 LEU A CA 1
ATOM 605 C C . LEU A 1 81 ? -7.509 9.892 11.160 1.00 98.69 81 LEU A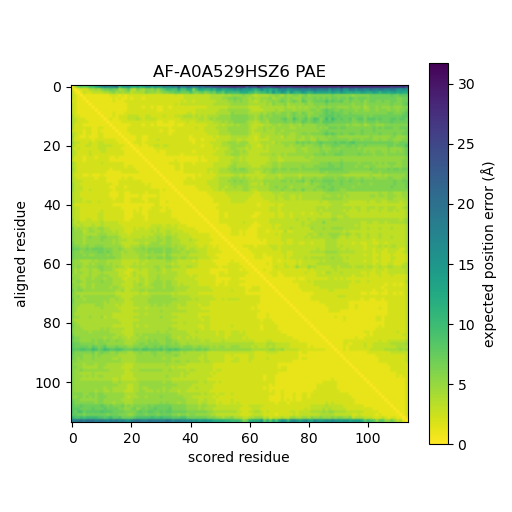 C 1
ATOM 607 O O . LEU A 1 81 ? -7.102 10.792 11.894 1.00 98.69 81 LEU A O 1
ATOM 611 N N . PHE A 1 82 ? -6.672 9.099 10.491 1.00 98.69 82 PHE A N 1
ATOM 612 C CA . PHE A 1 82 ? -5.219 9.222 10.606 1.00 98.69 82 PHE A CA 1
ATOM 613 C C . PHE A 1 82 ? -4.706 10.520 9.976 1.00 98.69 82 PHE A C 1
ATOM 615 O O . PHE A 1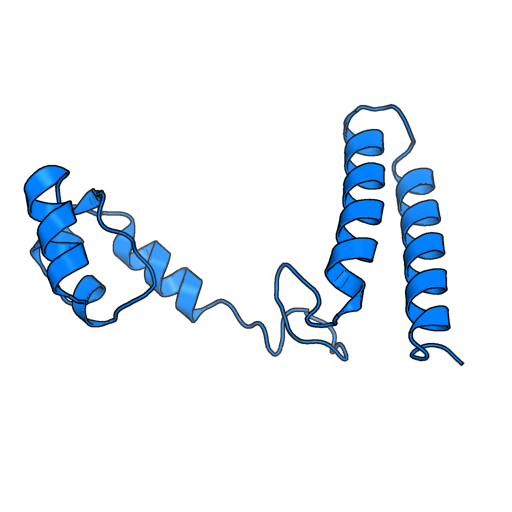 82 ? -3.807 11.152 10.529 1.00 98.69 82 PHE A O 1
ATOM 622 N N . SER A 1 83 ? -5.312 10.972 8.873 1.00 98.62 83 SER A N 1
ATOM 623 C CA . SER A 1 83 ? -5.005 12.277 8.283 1.00 98.62 83 SER A CA 1
ATOM 624 C C . SER A 1 83 ? -5.346 13.433 9.231 1.00 98.62 83 SER A C 1
ATOM 626 O O . SER A 1 83 ? -4.585 14.397 9.301 1.00 98.62 83 SER A O 1
ATOM 628 N N . ALA A 1 84 ? -6.457 13.351 9.970 1.00 98.44 84 ALA A N 1
ATOM 629 C CA . ALA A 1 84 ? -6.843 14.365 10.952 1.00 98.44 84 ALA A CA 1
ATOM 630 C C . ALA A 1 84 ? -5.881 14.396 12.152 1.00 98.44 84 ALA A C 1
ATOM 632 O O . ALA A 1 84 ? -5.466 15.476 12.579 1.00 98.44 84 ALA A O 1
ATOM 633 N N . ALA A 1 85 ? -5.470 13.225 12.654 1.00 98.56 85 ALA A N 1
ATOM 634 C CA . ALA A 1 85 ? -4.458 13.125 13.707 1.00 98.56 85 ALA A CA 1
ATOM 635 C C . ALA A 1 85 ? -3.111 13.713 13.262 1.00 98.56 85 ALA A C 1
ATOM 637 O O . ALA A 1 85 ? -2.512 14.511 13.981 1.00 98.56 85 ALA A O 1
ATOM 638 N N . LEU A 1 86 ? -2.666 13.391 12.041 1.00 98.25 86 LEU A N 1
ATOM 639 C CA . LEU A 1 86 ? -1.442 13.945 11.457 1.00 98.25 86 LEU A CA 1
ATOM 640 C C . LEU A 1 86 ? -1.500 15.476 11.324 1.00 98.25 86 LEU A C 1
ATOM 642 O O . LEU A 1 86 ? -0.494 16.151 11.527 1.00 98.25 86 LEU A O 1
ATOM 646 N N . ALA A 1 87 ? -2.675 16.028 11.012 1.00 98.44 87 ALA A N 1
ATOM 647 C CA . ALA A 1 87 ? -2.908 17.468 10.926 1.00 98.44 87 ALA A CA 1
ATOM 648 C C . ALA A 1 87 ? -3.084 18.160 12.296 1.00 98.44 87 ALA A C 1
ATOM 650 O O . ALA A 1 87 ? -3.305 19.370 12.338 1.00 98.44 87 ALA A O 1
ATOM 651 N N . GLY A 1 88 ? -3.022 17.420 13.411 1.00 97.81 88 GLY A N 1
ATOM 652 C CA . GLY A 1 88 ? -3.213 17.954 14.763 1.00 97.81 88 GLY A CA 1
ATOM 653 C C . GLY A 1 88 ? -4.666 18.299 15.111 1.00 97.81 88 GLY A C 1
ATOM 654 O O . GLY A 1 88 ? -4.907 19.022 16.073 1.00 97.81 88 GLY A O 1
ATOM 655 N N . GLN A 1 89 ? -5.637 17.806 14.338 1.00 98.12 89 GLN A N 1
ATOM 656 C CA . GLN A 1 89 ? -7.072 18.046 14.555 1.00 98.12 89 GLN A CA 1
ATOM 657 C C . GLN A 1 89 ? -7.695 17.064 15.560 1.00 98.12 89 GLN A C 1
ATOM 659 O O . GLN A 1 89 ? -8.810 17.274 16.028 1.00 98.12 89 GLN A O 1
ATOM 664 N N . SER A 1 90 ? -6.984 15.984 15.882 1.00 96.56 90 SER A N 1
ATOM 665 C CA . SER A 1 90 ? -7.364 14.972 16.866 1.00 96.56 90 SER A CA 1
ATOM 666 C C . SER A 1 90 ? -6.099 14.414 17.516 1.00 96.56 90 SER A C 1
ATOM 668 O O . SER A 1 90 ? -5.023 14.463 16.915 1.00 96.56 90 SER A O 1
ATOM 670 N N . SER A 1 91 ? -6.203 13.899 18.742 1.00 98.44 91 SER A N 1
ATOM 671 C CA . SER A 1 91 ? -5.085 13.178 19.346 1.00 98.44 91 SER A CA 1
ATOM 672 C C . SER A 1 91 ? -4.886 11.823 18.655 1.00 98.44 91 SER A C 1
ATOM 674 O O . SER A 1 91 ? -5.801 11.280 18.030 1.00 98.44 91 SER A O 1
ATOM 676 N N . VAL A 1 92 ? -3.683 11.255 18.773 1.00 98.50 92 VAL A N 1
ATOM 677 C CA . VAL A 1 92 ? -3.406 9.900 18.265 1.00 98.50 92 VAL A CA 1
ATOM 678 C C . VAL A 1 92 ? -4.350 8.882 18.912 1.00 98.50 92 VAL A C 1
ATOM 680 O O . VAL A 1 92 ? -4.921 8.051 18.209 1.00 98.50 92 VAL A O 1
ATOM 683 N N . ASP A 1 93 ? -4.565 8.986 20.223 1.00 98.69 93 ASP A N 1
ATOM 684 C CA . ASP A 1 93 ? -5.419 8.063 20.973 1.00 98.69 93 ASP A CA 1
ATOM 685 C C . ASP A 1 93 ? -6.888 8.157 20.537 1.00 98.69 93 ASP A C 1
ATOM 687 O O . ASP A 1 93 ? -7.539 7.129 20.336 1.00 98.69 93 ASP A O 1
ATOM 691 N N . ASP A 1 94 ? -7.401 9.369 20.307 1.00 98.50 94 ASP A N 1
ATOM 692 C CA . ASP A 1 94 ? -8.774 9.570 19.834 1.00 98.50 94 ASP A CA 1
ATOM 693 C C . ASP A 1 94 ? -8.978 9.027 18.416 1.00 98.50 94 ASP A C 1
ATOM 695 O O . ASP A 1 94 ? -10.021 8.436 18.122 1.00 98.50 94 ASP A O 1
ATOM 699 N N . ALA A 1 95 ? -7.997 9.204 17.528 1.00 98.69 95 ALA A N 1
ATOM 700 C CA . ALA A 1 95 ? -8.063 8.675 16.170 1.00 98.69 95 ALA A CA 1
ATOM 701 C C . ALA A 1 95 ? -7.998 7.142 16.152 1.00 98.69 95 ALA A C 1
ATOM 703 O O . ALA A 1 95 ? -8.755 6.506 15.418 1.00 98.69 95 ALA A O 1
ATOM 704 N N . LEU A 1 96 ? -7.147 6.536 16.989 1.00 98.75 96 LEU A N 1
ATOM 705 C CA . LEU A 1 96 ? -7.078 5.081 17.147 1.00 98.75 96 LEU A CA 1
ATOM 706 C C . LEU A 1 96 ? -8.375 4.510 17.727 1.00 98.75 96 LEU A C 1
ATOM 708 O O . LEU A 1 96 ? -8.860 3.489 17.242 1.00 98.75 96 LEU A O 1
ATOM 712 N N . LYS A 1 97 ? -8.972 5.183 18.717 1.00 98.75 97 LYS A N 1
ATOM 713 C CA . LYS A 1 97 ? -10.267 4.794 19.285 1.00 98.75 97 LYS A CA 1
ATOM 714 C C . LYS A 1 97 ? -11.369 4.811 18.224 1.00 98.75 97 LYS A C 1
ATOM 716 O O . LYS A 1 97 ? -12.060 3.813 18.051 1.00 98.75 97 LYS A O 1
ATOM 721 N N . GLN A 1 98 ? -11.490 5.902 17.471 1.00 98.69 98 GLN A N 1
ATOM 722 C CA . GLN A 1 98 ? -12.488 6.017 16.402 1.00 98.69 98 GLN A CA 1
ATOM 723 C C . GLN A 1 98 ? -12.258 4.994 15.279 1.00 98.69 98 GLN A C 1
ATOM 725 O O . GLN A 1 98 ? -13.216 4.433 14.751 1.00 98.69 98 GLN A O 1
ATOM 730 N N . ALA A 1 99 ? -10.998 4.710 14.932 1.00 98.69 99 ALA A N 1
ATOM 731 C CA . ALA A 1 99 ? -10.663 3.691 13.943 1.00 98.69 99 ALA A CA 1
ATOM 732 C C . ALA A 1 99 ? -11.068 2.288 14.420 1.00 98.69 99 ALA A C 1
ATOM 734 O O . ALA A 1 99 ? -11.602 1.504 13.635 1.00 98.69 99 ALA A O 1
ATOM 735 N N . GLN A 1 100 ? -10.867 1.985 15.707 1.00 98.69 100 GLN A N 1
ATOM 736 C CA . GLN A 1 100 ? -11.310 0.733 16.317 1.00 98.69 100 GLN A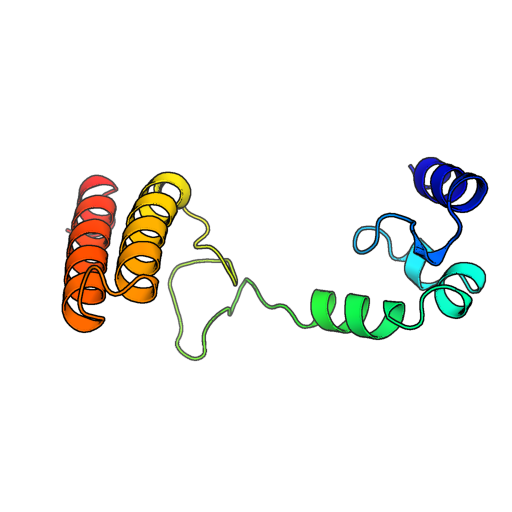 CA 1
ATOM 737 C C . GLN A 1 100 ? -12.839 0.607 16.305 1.00 98.69 100 GLN A C 1
ATOM 739 O O . GLN A 1 100 ? -13.355 -0.461 15.966 1.00 98.69 100 GLN A O 1
ATOM 744 N N . ASP A 1 101 ? -13.561 1.679 16.634 1.00 98.56 101 ASP A N 1
ATOM 745 C CA . ASP A 1 101 ? -15.027 1.698 16.617 1.00 98.56 101 ASP A CA 1
ATOM 746 C C . ASP A 1 101 ? -15.558 1.463 15.188 1.00 98.56 101 ASP A C 1
ATOM 748 O O . ASP A 1 101 ? -16.409 0.597 14.973 1.00 98.56 101 ASP A O 1
ATOM 752 N N . ALA A 1 102 ? -14.983 2.144 14.189 1.00 98.44 102 ALA A N 1
ATOM 753 C CA . ALA A 1 102 ? -15.333 1.969 12.779 1.00 98.44 102 ALA A CA 1
ATOM 754 C C . ALA A 1 102 ? -15.036 0.550 12.262 1.00 98.44 102 ALA A C 1
ATOM 756 O O . ALA A 1 102 ? -15.868 -0.051 11.582 1.00 98.44 102 ALA A O 1
ATOM 757 N N . ALA A 1 103 ? -13.871 -0.010 12.604 1.00 98.31 103 ALA A N 1
ATOM 758 C CA . ALA A 1 103 ? -13.513 -1.377 12.235 1.00 98.31 103 ALA A CA 1
ATOM 759 C C . ALA A 1 103 ? -14.455 -2.402 12.877 1.00 98.31 103 ALA A C 1
ATOM 761 O O . ALA A 1 103 ? -14.906 -3.329 12.209 1.00 98.31 103 ALA A O 1
ATOM 762 N N . THR A 1 104 ? -14.795 -2.219 14.154 1.00 98.38 104 THR A N 1
ATOM 763 C CA . THR A 1 104 ? -15.705 -3.118 14.875 1.00 98.38 104 THR A CA 1
ATOM 764 C C . THR A 1 104 ? -17.099 -3.097 14.252 1.00 98.38 104 THR A C 1
ATOM 766 O O . THR A 1 104 ? -17.668 -4.163 14.012 1.00 98.38 104 THR A O 1
ATOM 769 N N . ALA A 1 105 ? -17.623 -1.911 13.925 1.00 97.94 105 ALA A N 1
ATOM 770 C CA . ALA A 1 105 ? -18.905 -1.768 13.241 1.00 97.94 105 ALA A CA 1
ATOM 771 C C . ALA A 1 105 ? -18.894 -2.470 11.874 1.00 97.94 105 ALA A C 1
ATOM 773 O O . ALA A 1 105 ? -19.713 -3.357 11.641 1.00 97.94 105 ALA A O 1
ATOM 774 N N . ALA A 1 106 ? -17.904 -2.174 11.023 1.00 97.62 106 ALA A N 1
ATOM 775 C CA . ALA A 1 106 ? -17.791 -2.773 9.693 1.00 97.62 106 ALA A CA 1
ATOM 776 C C . ALA A 1 106 ? -17.672 -4.306 9.740 1.00 97.62 106 ALA A C 1
ATOM 778 O O . ALA A 1 106 ? -18.297 -5.008 8.949 1.00 97.62 106 ALA A O 1
ATOM 779 N N . MET A 1 107 ? -16.891 -4.849 10.678 1.00 97.75 107 MET A N 1
ATOM 780 C CA . MET A 1 107 ? -16.723 -6.301 10.816 1.00 97.75 107 MET A CA 1
ATOM 781 C C . MET A 1 107 ? -17.953 -6.986 11.422 1.00 97.75 107 MET A C 1
ATOM 783 O O . MET A 1 107 ? -18.214 -8.147 11.108 1.00 97.75 107 MET A O 1
ATOM 787 N N . THR A 1 108 ? -18.724 -6.287 12.255 1.00 97.75 108 THR A N 1
ATOM 788 C CA . THR A 1 108 ? -20.010 -6.786 12.767 1.00 97.75 108 THR A CA 1
ATOM 789 C C . THR A 1 108 ? -21.057 -6.811 11.653 1.00 97.75 108 THR A C 1
ATOM 791 O O 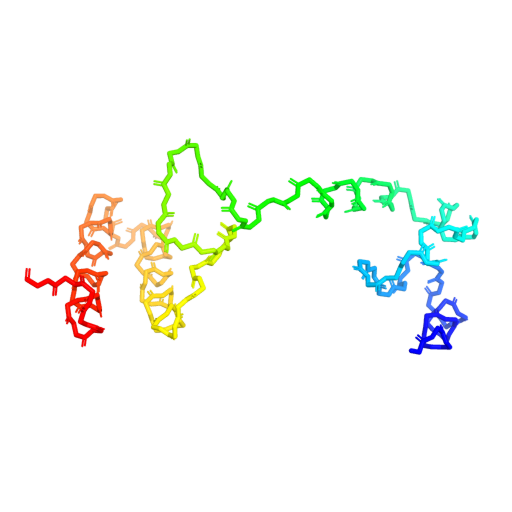. THR A 1 108 ? -21.701 -7.834 11.437 1.00 97.75 108 THR A O 1
ATOM 794 N N . GLU A 1 109 ? -21.180 -5.724 10.887 1.00 96.44 109 GLU A N 1
ATOM 795 C CA . GLU A 1 109 ? -22.086 -5.629 9.733 1.00 96.44 109 GLU A CA 1
ATOM 796 C C . GLU A 1 109 ? -21.731 -6.642 8.635 1.00 96.44 109 GLU A C 1
ATOM 798 O O . GLU A 1 109 ? -22.620 -7.259 8.051 1.00 96.44 109 GLU A O 1
ATOM 803 N N . GLY A 1 110 ? -20.434 -6.877 8.409 1.00 95.38 110 GLY A N 1
ATOM 804 C CA . GLY A 1 110 ? -19.926 -7.913 7.505 1.00 95.38 110 GLY A CA 1
ATOM 805 C C . GLY A 1 110 ? -20.065 -9.349 8.036 1.00 95.38 110 GLY A C 1
ATOM 806 O O . GLY A 1 110 ? -19.735 -10.298 7.330 1.00 95.38 110 GLY A O 1
ATOM 807 N N . GLY A 1 111 ? -20.543 -9.539 9.271 1.00 96.31 111 GLY A N 1
ATOM 808 C CA . GLY A 1 111 ? -20.788 -10.858 9.864 1.00 96.31 111 GLY A CA 1
ATOM 809 C C . GLY A 1 111 ? -19.536 -11.616 10.328 1.00 96.31 111 GLY A C 1
ATOM 810 O O . GLY A 1 111 ? -19.611 -12.821 10.582 1.00 96.31 111 GLY A O 1
ATOM 811 N N . TYR A 1 112 ? -18.393 -10.935 10.451 1.00 95.94 112 TYR A N 1
ATOM 812 C CA . TYR A 1 112 ? -17.138 -11.504 10.955 1.00 95.94 112 TYR A CA 1
ATOM 813 C C . TYR A 1 112 ? -17.120 -11.602 12.485 1.00 95.94 112 TYR A C 1
ATOM 815 O O . TYR A 1 112 ? -16.590 -12.566 13.038 1.00 95.94 112 TYR A O 1
ATOM 823 N N . ILE A 1 113 ? -17.696 -10.605 13.163 1.00 93.19 113 ILE A N 1
ATOM 824 C CA . ILE A 1 113 ? -17.853 -10.561 14.621 1.00 93.19 113 ILE A CA 1
ATOM 825 C C . ILE A 1 113 ? -19.297 -10.954 14.945 1.00 93.19 113 ILE A C 1
ATOM 827 O O . ILE A 1 113 ? -20.230 -10.408 14.358 1.00 93.19 113 ILE A O 1
ATOM 831 N N . LYS A 1 114 ? -19.468 -11.921 15.849 1.00 82.19 114 LYS A N 1
ATOM 832 C CA . LYS A 1 114 ? -20.765 -12.418 16.329 1.00 82.19 114 LYS A CA 1
ATOM 833 C C . LYS A 1 114 ? -20.934 -12.130 17.809 1.00 82.19 114 LYS A C 1
ATOM 835 O O . LYS A 1 114 ? -19.906 -12.195 18.520 1.00 82.19 114 LYS A O 1
#

pLDDT: mean 96.67, std 4.13, range [61.62, 98.75]

Mean predicted aligned error: 3.58 Å

Foldseek 3Di:
DVVQQVVCCVVPNLQPGDADDDPVSLVDPRNVVNHVCNVVVVVVSVPCFQPCQDPDDDPAGDNVFGPDPLGVVLVVQLVVLVVCCVVVVDPPVVSVVVSVVSVVVSCVVVVNPD

Nearest PDB structures (foldseek):
  4rya-assembly1_A  TM=9.922E-01  e=1.193E-11  Allorhizobium ampelinum S4
  2f6m-assembly2_C  TM=7.883E-01  e=4.283E+00  Saccharomyces cerevisiae
  8xxv-assembly1_A  TM=2.368E-01  e=9.557E+00  Homo sapiens